Protein AF-A0A656GGW0-F1 (afdb_monomer_lite)

pLDDT: mean 83.66, std 15.67, range [43.44, 96.56]

Sequence (137 aa):
MGLYRYFMCPEGLIRPDEVPERWGLLWVNARGKVTALLGPVALSNNCGTFEAVAAPWQHVRNAERETWLLVRVMARIDNPDKVKSTINSALREQARLVNICNAQADEIRTLKMQRSPIVLSEETPKATPRRVSPASI

Foldseek 3Di:
DQFAAEDEEAPPPDDPVNDDPLHWYWHQYPVRDIDTDDALVNPVVPDDDSCVSHVRSTDDDDPVVVVVVVVVVVVVVPDPVVVVVVVVVVVVVVVVVVVVVVVVVVVVVVVVVVCVVVVPPPPPPDDDDDDDDDDDD

Secondary structure (DSSP, 8-state):
----EEEEEETTSS-GGGSPTTEEEEEE-TT--EEEEESHHHHTTTSS-HHHHHGGGPPP--HHHHHHHHHHHHTT-S-HHHHHHHHHHHHHHHHHHHHHHHHHHHHHHHHHHHHTTSTT-------PPPPPPPPP-

Radius of gyration: 33.6 Å; chains: 1; bounding box: 79×80×80 Å

Structure (mmCIF, N/CA/C/O backbone):
data_AF-A0A656GGW0-F1
#
_entry.id   AF-A0A656GGW0-F1
#
loop_
_atom_site.group_PDB
_atom_site.id
_atom_site.type_symbol
_atom_site.label_atom_id
_atom_site.label_alt_id
_atom_site.label_comp_id
_atom_site.label_asym_id
_atom_site.label_entity_id
_atom_site.label_seq_id
_atom_site.pdbx_PDB_ins_code
_atom_site.Cartn_x
_atom_site.Cartn_y
_atom_site.Cartn_z
_atom_site.occupancy
_atom_site.B_iso_or_equiv
_atom_site.auth_seq_id
_atom_site.auth_comp_id
_atom_site.auth_asym_id
_atom_site.auth_atom_id
_atom_site.pdbx_PDB_model_num
ATOM 1 N N . MET A 1 1 ? 0.202 8.090 -10.251 1.00 75.75 1 MET A N 1
ATOM 2 C CA . MET A 1 1 ? 0.138 7.006 -9.244 1.00 75.75 1 MET A CA 1
ATOM 3 C C . MET A 1 1 ? 0.177 5.668 -9.993 1.00 75.75 1 MET A C 1
ATOM 5 O O . MET A 1 1 ? 0.746 5.664 -11.079 1.00 75.75 1 MET A O 1
ATOM 9 N N . GLY A 1 2 ? -0.262 4.539 -9.424 1.00 83.75 2 GLY A N 1
ATOM 10 C CA . GLY A 1 2 ? -0.635 3.341 -10.205 1.00 83.75 2 GLY A CA 1
ATOM 11 C C . GLY A 1 2 ? 0.440 2.593 -11.017 1.00 83.75 2 GLY A C 1
ATOM 12 O O . GLY A 1 2 ? 0.074 1.793 -11.871 1.00 83.75 2 GLY A O 1
ATOM 13 N N . LEU A 1 3 ? 1.739 2.826 -10.790 1.00 89.69 3 LEU A N 1
ATOM 14 C CA . LEU A 1 3 ? 2.812 2.220 -11.604 1.00 89.69 3 LEU A CA 1
ATOM 15 C C . LEU A 1 3 ? 2.965 0.711 -11.405 1.00 89.69 3 LEU A C 1
ATOM 17 O O . LEU A 1 3 ? 3.312 0.006 -12.346 1.00 89.69 3 LEU A O 1
ATOM 21 N N . TYR A 1 4 ? 2.710 0.229 -10.193 1.00 92.25 4 TYR A N 1
ATOM 22 C CA . TYR A 1 4 ? 2.887 -1.167 -9.816 1.00 92.25 4 TYR A CA 1
ATOM 23 C C . TYR A 1 4 ? 1.555 -1.743 -9.363 1.00 92.25 4 TYR A C 1
ATOM 25 O O . TYR A 1 4 ? 0.748 -1.047 -8.742 1.00 92.25 4 TYR A O 1
ATOM 33 N N . ARG A 1 5 ? 1.335 -3.020 -9.663 1.00 92.62 5 ARG A N 1
ATOM 34 C CA . ARG A 1 5 ? 0.116 -3.745 -9.312 1.00 92.62 5 ARG A CA 1
ATOM 35 C C . ARG A 1 5 ? 0.492 -4.953 -8.475 1.00 92.62 5 ARG A C 1
ATOM 37 O O . ARG A 1 5 ? 1.456 -5.638 -8.805 1.00 92.62 5 ARG A O 1
ATOM 44 N N . TYR A 1 6 ? -0.247 -5.181 -7.398 1.00 95.00 6 TYR A N 1
ATOM 45 C CA . TYR A 1 6 ? 0.014 -6.269 -6.466 1.00 95.00 6 TYR A CA 1
ATOM 46 C C . TYR A 1 6 ? -1.274 -7.015 -6.152 1.00 95.00 6 TYR A C 1
ATOM 48 O O . TYR A 1 6 ? -2.316 -6.394 -5.938 1.00 95.00 6 TYR A O 1
ATOM 56 N N . PHE A 1 7 ? -1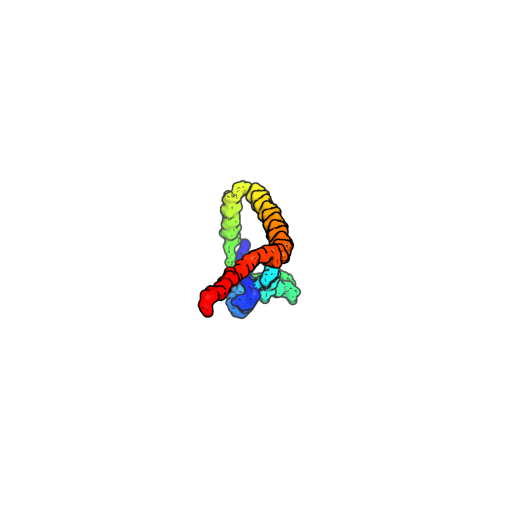.171 -8.336 -6.063 1.00 96.12 7 PHE A N 1
ATOM 57 C CA . PHE A 1 7 ? -2.134 -9.146 -5.333 1.00 96.12 7 PHE A CA 1
ATOM 58 C C . PHE A 1 7 ? -1.744 -9.179 -3.859 1.00 96.12 7 PHE A C 1
ATOM 60 O O . PHE A 1 7 ? -0.569 -9.330 -3.523 1.00 96.12 7 PHE A O 1
ATOM 67 N N . MET A 1 8 ? -2.735 -9.037 -2.983 1.00 95.56 8 MET A N 1
ATOM 68 C CA . MET A 1 8 ? -2.574 -9.186 -1.541 1.00 95.56 8 MET A CA 1
ATOM 69 C C . MET A 1 8 ? -3.547 -10.259 -1.070 1.00 95.56 8 MET A C 1
ATOM 71 O O . MET A 1 8 ? -4.759 -10.090 -1.197 1.00 95.56 8 MET A O 1
ATOM 75 N N . CYS A 1 9 ? -3.022 -11.373 -0.572 1.00 95.56 9 CYS A N 1
ATOM 76 C CA . CYS A 1 9 ? -3.828 -12.527 -0.186 1.00 95.56 9 CYS A CA 1
ATOM 77 C C . CYS A 1 9 ? -3.262 -13.234 1.055 1.00 95.56 9 CYS A C 1
ATOM 79 O O . CYS A 1 9 ? -2.113 -12.990 1.430 1.00 95.56 9 CYS A O 1
ATOM 81 N N . PRO A 1 10 ? -4.038 -14.119 1.705 1.00 95.81 10 PRO A N 1
ATOM 82 C CA . PRO A 1 10 ? -3.501 -15.028 2.709 1.00 95.81 10 PRO A CA 1
ATOM 83 C C . PRO A 1 10 ? -2.375 -15.905 2.150 1.00 95.81 10 PRO A C 1
ATOM 85 O O . PRO A 1 10 ? -2.303 -16.157 0.942 1.00 95.81 10 PRO A O 1
ATOM 88 N N . GLU A 1 11 ? -1.514 -16.387 3.044 1.00 94.94 11 GLU A N 1
ATOM 89 C CA . GLU A 1 11 ? -0.454 -17.338 2.700 1.00 94.94 11 GLU A CA 1
ATOM 90 C C . GLU A 1 11 ? -1.028 -18.589 2.016 1.00 94.94 11 GLU A C 1
ATOM 92 O O . GLU A 1 11 ? -2.023 -19.159 2.462 1.00 94.94 11 GLU A O 1
ATOM 97 N N . GLY A 1 12 ? -0.400 -19.007 0.915 1.00 92.06 12 GLY A N 1
ATOM 98 C CA . GLY A 1 12 ? -0.774 -20.218 0.182 1.00 92.06 12 GLY A CA 1
ATOM 99 C C . GLY A 1 12 ? -1.996 -20.109 -0.737 1.00 92.06 12 GLY A C 1
ATOM 100 O O . GLY A 1 12 ? -2.275 -21.084 -1.426 1.00 92.06 12 GLY A O 1
ATOM 101 N N . LEU A 1 13 ? -2.702 -18.967 -0.798 1.00 94.94 13 LEU A N 1
ATOM 102 C CA . LEU A 1 13 ? -3.873 -18.823 -1.683 1.00 94.94 13 LEU A CA 1
ATOM 103 C C . LEU A 1 13 ? -3.496 -18.674 -3.165 1.00 94.94 13 LEU A C 1
ATOM 105 O O . LEU A 1 13 ? -4.166 -19.236 -4.021 1.00 94.94 13 LEU A O 1
ATOM 109 N N . ILE A 1 14 ? -2.456 -17.888 -3.453 1.00 95.81 14 ILE A N 1
ATOM 110 C CA . ILE A 1 14 ? -1.931 -17.657 -4.805 1.00 95.81 14 ILE A CA 1
ATOM 111 C C . ILE A 1 14 ? -0.451 -18.006 -4.782 1.00 95.81 14 ILE A C 1
ATOM 113 O O . ILE A 1 14 ? 0.285 -17.512 -3.915 1.00 95.81 14 ILE A O 1
ATOM 117 N N . ARG A 1 15 ? -0.011 -18.842 -5.720 1.00 94.00 15 ARG A N 1
ATOM 118 C CA . ARG A 1 15 ? 1.397 -19.198 -5.899 1.00 94.00 15 ARG A CA 1
ATOM 119 C C . ARG A 1 15 ? 2.090 -18.174 -6.810 1.00 94.00 15 ARG A C 1
ATOM 121 O O . ARG A 1 15 ? 1.438 -17.593 -7.676 1.00 94.00 15 ARG A O 1
ATOM 128 N N . PRO A 1 16 ? 3.403 -17.920 -6.647 1.00 91.75 16 PRO A N 1
ATOM 129 C CA . PRO A 1 16 ? 4.112 -16.927 -7.460 1.00 91.75 16 PRO A CA 1
ATOM 130 C C . PRO A 1 16 ? 4.036 -17.166 -8.977 1.00 91.75 16 PRO A C 1
ATOM 132 O O . PRO A 1 16 ? 4.078 -16.206 -9.737 1.00 91.75 16 PRO A O 1
ATOM 135 N N . ASP A 1 17 ? 3.909 -18.422 -9.409 1.00 93.62 17 ASP A N 1
ATOM 136 C CA . ASP A 1 17 ? 3.780 -18.848 -10.808 1.00 93.62 17 ASP A CA 1
ATOM 137 C C . ASP A 1 17 ? 2.404 -18.561 -11.430 1.00 93.62 17 ASP A C 1
ATOM 139 O O . ASP A 1 17 ? 2.281 -18.500 -12.649 1.00 93.62 17 ASP A O 1
ATOM 143 N N . GLU A 1 18 ? 1.377 -18.337 -10.610 1.00 94.88 18 GLU A N 1
ATOM 144 C CA . GLU A 1 18 ? 0.018 -18.012 -11.065 1.00 94.88 18 GLU A CA 1
ATOM 145 C C . GLU A 1 18 ? -0.178 -16.505 -11.290 1.00 94.88 18 GLU A C 1
ATOM 147 O O . GLU A 1 18 ? -1.211 -16.058 -11.795 1.00 94.88 18 GLU A O 1
ATOM 152 N N . VAL A 1 19 ? 0.803 -15.697 -10.887 1.00 94.56 19 VAL A N 1
ATOM 153 C CA . VAL A 1 19 ? 0.724 -14.241 -10.942 1.00 94.56 19 VAL A CA 1
ATOM 154 C C . VAL A 1 19 ? 1.055 -13.765 -12.362 1.00 94.56 19 VAL A C 1
ATOM 156 O O . VAL A 1 19 ? 2.098 -14.134 -12.902 1.00 94.56 19 VAL A O 1
ATOM 159 N N . PRO A 1 20 ? 0.216 -12.909 -12.980 1.00 94.75 20 PRO A N 1
ATOM 160 C CA . PRO A 1 20 ? 0.497 -12.367 -14.303 1.00 94.75 20 PRO A CA 1
ATOM 161 C C . PRO A 1 20 ? 1.814 -11.587 -14.353 1.00 94.75 20 PRO A C 1
ATOM 163 O O . PRO A 1 20 ? 2.259 -10.997 -13.367 1.00 94.75 20 PRO A O 1
ATOM 166 N N . GLU A 1 21 ? 2.405 -11.495 -15.542 1.00 92.56 21 GLU A N 1
ATOM 167 C CA . GLU A 1 21 ? 3.651 -10.754 -15.733 1.00 92.56 21 GLU A CA 1
ATOM 168 C C . GLU A 1 21 ? 3.558 -9.305 -15.232 1.00 92.56 21 GLU A C 1
ATOM 170 O O . GLU A 1 21 ? 2.570 -8.600 -15.466 1.00 92.56 21 GLU A O 1
ATOM 175 N N . ARG A 1 22 ? 4.632 -8.837 -14.582 1.00 93.06 22 ARG A N 1
ATOM 176 C CA . ARG A 1 22 ? 4.751 -7.489 -13.994 1.00 93.06 22 ARG A CA 1
ATOM 177 C C . ARG A 1 22 ? 3.768 -7.206 -12.849 1.00 93.06 22 ARG A C 1
ATOM 179 O O . ARG A 1 22 ? 3.628 -6.049 -12.448 1.00 93.06 22 ARG A O 1
ATOM 186 N N . TRP A 1 23 ? 3.101 -8.219 -12.297 1.00 95.00 23 TRP A N 1
ATOM 187 C CA . TRP A 1 23 ? 2.348 -8.106 -11.046 1.00 95.00 23 TRP A CA 1
ATOM 188 C C . TRP A 1 23 ? 3.154 -8.646 -9.871 1.00 95.00 23 TRP A C 1
ATOM 190 O O . TRP A 1 23 ? 3.805 -9.679 -9.971 1.00 95.00 23 TRP A O 1
ATOM 200 N N . GLY A 1 24 ? 3.103 -7.953 -8.739 1.00 94.38 24 GLY A N 1
ATOM 201 C CA . GLY A 1 24 ? 3.692 -8.434 -7.498 1.00 94.38 24 GLY A CA 1
ATOM 202 C C . GLY A 1 24 ? 2.715 -9.256 -6.656 1.00 94.38 24 GLY A C 1
ATOM 203 O O . GLY A 1 24 ? 1.498 -9.209 -6.847 1.00 94.38 24 GLY A O 1
ATOM 204 N N . LEU A 1 25 ? 3.259 -9.975 -5.677 1.00 95.81 25 LEU A N 1
ATOM 205 C CA . LEU A 1 25 ? 2.505 -10.817 -4.750 1.00 95.81 25 LEU A CA 1
ATOM 206 C C . LEU A 1 25 ? 2.921 -10.525 -3.314 1.00 95.81 25 LEU A C 1
ATOM 208 O O . LEU A 1 25 ? 4.097 -10.644 -2.956 1.00 95.81 25 LEU A O 1
ATOM 212 N N . LEU A 1 26 ? 1.931 -10.170 -2.502 1.00 95.94 26 LEU A N 1
ATOM 213 C CA . LEU A 1 26 ? 2.053 -9.952 -1.071 1.00 95.94 26 LEU A CA 1
ATOM 214 C C . LEU A 1 26 ? 1.218 -10.998 -0.338 1.00 95.94 26 LEU A C 1
ATOM 216 O O . LEU A 1 26 ? 0.002 -11.080 -0.519 1.00 95.94 26 LEU A O 1
ATOM 220 N N . TRP A 1 27 ? 1.866 -11.764 0.527 1.00 96.50 27 TRP A N 1
ATOM 221 C CA . TRP A 1 27 ? 1.176 -12.635 1.463 1.00 96.50 27 TRP A CA 1
ATOM 222 C C . TRP A 1 27 ? 0.963 -11.946 2.798 1.00 96.50 27 TRP A C 1
ATOM 224 O O . TRP A 1 27 ? 1.835 -11.228 3.288 1.00 96.50 27 TRP A O 1
ATOM 234 N N . VAL A 1 28 ? -0.197 -12.189 3.392 1.00 96.50 28 VAL A N 1
ATOM 235 C CA . VAL A 1 28 ? -0.567 -11.694 4.714 1.00 96.50 28 VAL A CA 1
ATOM 236 C C . VAL A 1 28 ? -0.771 -12.885 5.628 1.00 96.50 28 VAL A C 1
ATOM 238 O O . VAL A 1 28 ? -1.607 -13.750 5.361 1.00 96.50 28 VAL A O 1
ATOM 241 N N . ASN A 1 29 ? -0.010 -12.932 6.715 1.00 95.50 29 ASN A N 1
ATOM 242 C CA . ASN A 1 29 ? -0.170 -13.990 7.698 1.00 95.50 29 ASN A CA 1
ATOM 243 C C . ASN A 1 29 ? -1.382 -13.730 8.610 1.00 95.50 29 ASN A C 1
ATOM 245 O O . ASN A 1 29 ? -1.915 -12.621 8.672 1.00 95.50 29 ASN A O 1
ATOM 249 N N . ALA A 1 30 ? -1.779 -14.731 9.397 1.00 92.81 30 ALA A N 1
ATOM 250 C CA . ALA A 1 30 ? -2.902 -14.608 10.335 1.00 92.81 30 ALA A CA 1
ATOM 251 C C . ALA A 1 30 ? -2.714 -13.515 11.414 1.00 92.81 30 ALA A C 1
ATOM 253 O O . ALA A 1 30 ? -3.678 -13.086 12.039 1.00 92.81 30 ALA A O 1
ATOM 254 N N . ARG A 1 31 ? -1.476 -13.052 11.638 1.00 93.00 31 ARG A N 1
ATOM 255 C CA . ARG A 1 31 ? -1.125 -11.962 12.566 1.00 93.00 31 ARG A CA 1
ATOM 256 C C . ARG A 1 31 ? -1.040 -10.591 11.874 1.00 93.00 31 ARG A C 1
ATOM 258 O O . ARG A 1 31 ? -0.642 -9.624 12.515 1.00 93.00 31 ARG A O 1
ATOM 265 N N . GLY A 1 32 ? -1.357 -10.503 10.581 1.00 91.38 32 GLY A N 1
ATOM 266 C CA . GLY A 1 32 ? -1.302 -9.272 9.788 1.00 91.38 32 GLY A CA 1
ATOM 267 C C . GLY A 1 32 ? 0.088 -8.874 9.273 1.00 91.38 32 GLY A C 1
ATOM 268 O O . GLY A 1 32 ? 0.231 -7.800 8.693 1.00 91.38 32 GLY A O 1
ATOM 269 N N . LYS A 1 33 ? 1.125 -9.703 9.450 1.00 94.31 33 LYS A N 1
ATOM 270 C CA . LYS A 1 33 ? 2.450 -9.462 8.856 1.00 94.31 33 LYS A CA 1
ATOM 271 C C . LYS A 1 33 ? 2.373 -9.668 7.346 1.00 94.31 33 LYS A C 1
ATOM 273 O O . LYS A 1 33 ? 1.957 -10.731 6.888 1.00 94.31 33 LYS A O 1
ATOM 278 N N . VAL A 1 34 ? 2.844 -8.671 6.603 1.00 95.06 34 VAL A N 1
ATOM 279 C CA . VAL A 1 34 ? 2.943 -8.709 5.142 1.00 95.06 34 VAL A CA 1
ATOM 280 C C . VAL A 1 34 ? 4.328 -9.202 4.726 1.00 95.06 34 VAL A C 1
ATOM 282 O O . VAL A 1 34 ? 5.340 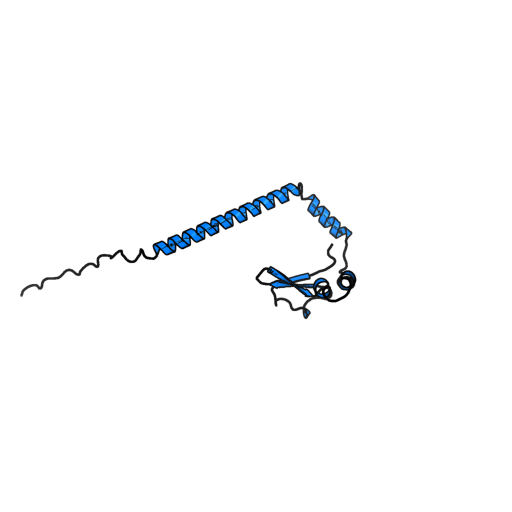-8.696 5.210 1.00 95.06 34 VAL A O 1
ATOM 285 N N . THR A 1 35 ? 4.371 -10.173 3.820 1.00 93.38 35 THR A N 1
ATOM 286 C CA . THR A 1 35 ? 5.596 -10.720 3.228 1.00 93.38 35 THR A CA 1
ATOM 287 C C . THR A 1 35 ? 5.516 -10.585 1.712 1.00 93.38 35 THR A C 1
ATOM 289 O O . THR A 1 35 ? 4.580 -11.086 1.093 1.00 93.38 35 THR A O 1
ATOM 292 N N . ALA A 1 36 ? 6.481 -9.892 1.107 1.00 92.56 36 ALA A N 1
ATOM 293 C CA . ALA A 1 36 ? 6.564 -9.763 -0.345 1.00 92.56 36 ALA A CA 1
ATOM 294 C C . ALA A 1 36 ? 7.258 -10.996 -0.935 1.00 92.56 36 ALA A C 1
ATOM 296 O O . ALA A 1 36 ? 8.399 -11.280 -0.577 1.00 92.56 36 ALA A O 1
ATOM 297 N N . LEU A 1 37 ? 6.577 -11.711 -1.832 1.00 91.88 37 LEU A N 1
ATOM 298 C CA . LEU A 1 37 ? 7.146 -12.870 -2.529 1.00 91.88 37 LEU A CA 1
ATOM 299 C C . LEU A 1 37 ? 7.575 -12.557 -3.957 1.00 91.88 37 LEU A C 1
ATOM 301 O O . LEU A 1 37 ? 8.558 -13.112 -4.435 1.00 91.88 37 LEU A O 1
ATOM 305 N N . LEU A 1 38 ? 6.840 -11.677 -4.637 1.00 92.12 38 LEU A N 1
ATOM 306 C CA . LEU A 1 38 ? 7.100 -11.318 -6.026 1.00 92.12 38 LEU A CA 1
ATOM 307 C C . LEU A 1 38 ? 6.962 -9.809 -6.212 1.00 92.12 38 LEU A C 1
ATOM 309 O O . LEU A 1 38 ? 6.102 -9.172 -5.597 1.00 92.12 38 LEU A O 1
ATOM 313 N N . GLY A 1 39 ? 7.789 -9.249 -7.088 1.00 90.88 39 GLY A N 1
ATOM 314 C CA . GLY A 1 39 ? 7.765 -7.838 -7.452 1.00 90.88 39 GLY A CA 1
ATOM 315 C C . GLY A 1 39 ? 9.026 -7.077 -7.049 1.00 90.88 39 GLY A C 1
ATOM 316 O O . GLY A 1 39 ? 9.920 -7.632 -6.405 1.00 90.88 39 GLY A O 1
ATOM 317 N N . PRO A 1 40 ? 9.089 -5.778 -7.392 1.00 88.19 40 PRO A N 1
ATOM 318 C CA . PRO A 1 40 ? 10.249 -4.933 -7.124 1.00 88.19 40 PRO A CA 1
ATOM 319 C C . PRO A 1 40 ? 10.692 -4.943 -5.663 1.00 88.19 40 PRO A C 1
ATOM 321 O O . PRO A 1 40 ? 11.880 -4.996 -5.384 1.00 88.19 40 PRO A O 1
ATOM 324 N N . VAL A 1 41 ? 9.732 -4.937 -4.734 1.00 86.81 41 VAL A N 1
ATOM 325 C CA . VAL A 1 41 ? 9.995 -4.896 -3.287 1.00 86.81 41 VAL A CA 1
ATOM 326 C C . VAL A 1 41 ? 10.584 -6.212 -2.770 1.00 86.81 41 VAL A C 1
ATOM 328 O O . VAL A 1 41 ? 11.398 -6.199 -1.853 1.00 86.81 41 VAL A O 1
ATOM 331 N N . ALA A 1 42 ? 10.200 -7.349 -3.356 1.00 86.75 42 ALA A N 1
ATOM 332 C CA . ALA A 1 42 ? 10.786 -8.641 -3.000 1.00 86.75 42 ALA A CA 1
ATOM 333 C C . ALA A 1 42 ? 12.229 -8.763 -3.524 1.00 86.75 42 ALA A C 1
ATOM 335 O O . ALA A 1 42 ? 13.091 -9.329 -2.858 1.00 86.75 42 ALA A O 1
ATOM 336 N N . LEU A 1 43 ? 12.496 -8.198 -4.707 1.00 82.31 43 LEU A N 1
ATOM 337 C CA . LEU A 1 43 ? 13.784 -8.29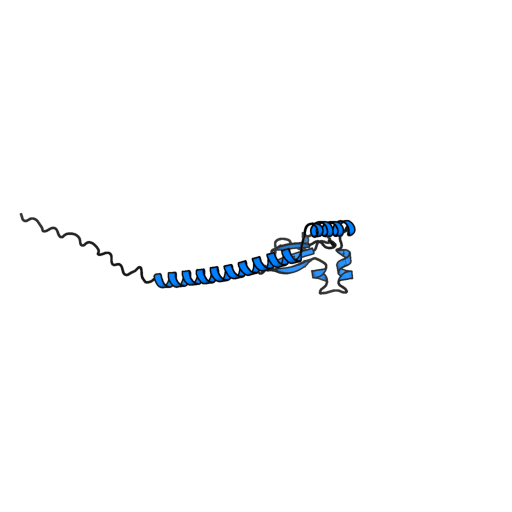3 -5.397 1.00 82.31 43 LEU A CA 1
ATOM 338 C C . LEU A 1 43 ? 14.806 -7.240 -4.942 1.00 82.31 43 LEU A C 1
ATOM 340 O O . LEU A 1 43 ? 16.010 -7.476 -5.019 1.00 82.31 43 LEU A O 1
ATOM 344 N N . SER A 1 44 ? 14.352 -6.096 -4.429 1.00 74.31 44 SER A N 1
ATOM 345 C CA . SER A 1 44 ? 15.226 -4.973 -4.075 1.00 74.31 44 SER A CA 1
ATOM 346 C C . SER A 1 44 ? 16.178 -5.238 -2.916 1.00 74.31 44 SER A C 1
ATOM 348 O O . SER A 1 44 ? 17.162 -4.522 -2.774 1.00 74.31 44 SER A O 1
ATOM 350 N N . ASN A 1 45 ? 15.909 -6.247 -2.086 1.00 65.44 45 ASN A N 1
ATOM 351 C CA . ASN A 1 45 ? 16.779 -6.569 -0.955 1.00 65.44 45 ASN A CA 1
ATOM 352 C C . ASN A 1 45 ? 18.124 -7.181 -1.389 1.00 65.44 45 ASN A C 1
ATOM 354 O O . ASN A 1 45 ? 19.058 -7.185 -0.591 1.00 65.44 45 ASN A O 1
ATOM 358 N N . ASN A 1 46 ? 18.243 -7.664 -2.637 1.00 59.12 46 ASN A N 1
ATOM 359 C CA . ASN A 1 46 ? 19.377 -8.488 -3.065 1.00 59.12 46 ASN A CA 1
ATOM 360 C C . ASN A 1 46 ? 20.075 -8.025 -4.363 1.00 59.12 46 ASN A C 1
ATOM 362 O O . ASN A 1 46 ? 21.056 -8.657 -4.757 1.00 59.12 46 ASN A O 1
ATOM 366 N N . CYS A 1 47 ? 19.635 -6.954 -5.042 1.00 52.31 47 CYS A N 1
ATOM 367 C CA . CYS A 1 47 ? 20.325 -6.463 -6.243 1.00 52.31 47 CYS A CA 1
ATOM 368 C C . CYS A 1 47 ? 20.136 -4.955 -6.525 1.00 52.31 47 CYS A C 1
ATOM 370 O O . CYS A 1 47 ? 19.027 -4.478 -6.736 1.00 52.31 47 CYS A O 1
ATOM 372 N N . GLY A 1 48 ? 21.250 -4.216 -6.612 1.00 67.06 48 GLY A N 1
ATOM 373 C CA . GLY A 1 48 ? 21.325 -2.875 -7.216 1.00 67.06 48 GLY A CA 1
ATOM 374 C C . GLY A 1 48 ? 20.422 -1.780 -6.623 1.00 67.06 48 GLY A C 1
ATOM 375 O O . GLY A 1 48 ? 19.924 -1.868 -5.504 1.00 67.06 48 GLY A O 1
ATOM 376 N N . THR A 1 49 ?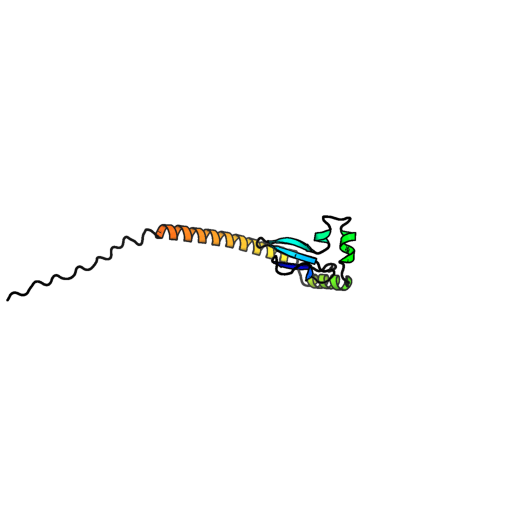 20.241 -0.701 -7.391 1.00 75.75 49 THR A N 1
ATOM 377 C CA . THR A 1 49 ? 19.325 0.398 -7.052 1.00 75.75 49 THR A CA 1
ATOM 378 C C . THR A 1 49 ? 17.880 -0.042 -7.294 1.00 75.75 49 THR A C 1
ATOM 380 O O . THR A 1 49 ? 17.562 -0.513 -8.388 1.00 75.75 49 THR A O 1
ATOM 383 N N . PHE A 1 50 ? 16.988 0.176 -6.317 1.00 79.88 50 PHE A N 1
ATOM 384 C CA . PHE A 1 50 ? 15.556 -0.175 -6.389 1.00 79.88 50 PHE A CA 1
ATOM 385 C C . PHE A 1 50 ? 14.902 0.224 -7.719 1.00 79.88 50 PHE A C 1
ATOM 387 O O . PHE A 1 50 ? 14.122 -0.533 -8.285 1.00 79.88 50 PHE A O 1
ATOM 394 N N . GLU A 1 51 ? 15.242 1.400 -8.243 1.00 81.12 51 GLU A N 1
ATOM 395 C CA . GLU A 1 51 ? 14.669 1.937 -9.476 1.00 81.12 51 GLU A CA 1
ATOM 396 C C . GLU A 1 51 ? 14.967 1.078 -10.713 1.00 81.12 51 GLU A C 1
ATOM 398 O O . GLU A 1 51 ? 14.068 0.840 -11.519 1.00 81.12 51 GLU A O 1
ATOM 403 N N . ALA A 1 52 ? 16.181 0.532 -10.826 1.00 84.62 52 ALA A N 1
ATOM 404 C CA . ALA A 1 52 ? 16.557 -0.349 -11.931 1.00 84.62 52 ALA A CA 1
ATOM 405 C C . ALA A 1 52 ? 15.804 -1.686 -11.868 1.00 84.62 52 ALA A C 1
ATOM 407 O O . ALA A 1 52 ? 15.345 -2.195 -12.888 1.00 84.62 52 ALA A O 1
ATOM 408 N N . VAL A 1 53 ? 15.624 -2.223 -10.657 1.00 86.38 53 VAL A N 1
ATOM 409 C CA . VAL A 1 53 ? 14.840 -3.443 -10.417 1.00 86.38 53 VAL A CA 1
ATOM 410 C C . VAL A 1 53 ? 13.354 -3.200 -10.661 1.00 86.38 53 VAL A C 1
ATOM 412 O O . VAL A 1 53 ? 12.651 -4.096 -11.117 1.00 86.38 53 VAL A O 1
ATOM 415 N N . ALA A 1 54 ? 12.865 -1.995 -10.369 1.00 88.56 54 ALA A N 1
ATOM 416 C CA . ALA A 1 54 ? 11.455 -1.657 -10.454 1.00 88.56 54 ALA A CA 1
ATOM 417 C C . ALA A 1 54 ? 11.004 -1.261 -11.867 1.00 88.56 54 ALA A C 1
ATOM 419 O O . ALA A 1 54 ? 9.861 -1.536 -12.222 1.00 88.56 54 ALA A O 1
ATOM 420 N N . ALA A 1 55 ? 11.871 -0.668 -12.693 1.00 89.62 55 ALA A N 1
ATOM 421 C CA . ALA A 1 55 ? 11.519 -0.198 -14.037 1.00 89.62 55 ALA A CA 1
ATOM 422 C C . ALA A 1 55 ? 10.801 -1.251 -14.919 1.00 89.62 55 ALA A C 1
ATOM 424 O O . ALA A 1 55 ? 9.768 -0.911 -15.500 1.00 89.62 55 ALA A O 1
ATOM 425 N N . PRO A 1 56 ? 11.223 -2.534 -14.966 1.00 91.25 56 PRO A N 1
ATOM 426 C CA . PRO A 1 56 ? 10.541 -3.564 -15.760 1.00 91.25 56 PRO A CA 1
ATOM 427 C C . PRO A 1 56 ? 9.115 -3.892 -15.293 1.00 91.25 56 PRO A C 1
ATOM 429 O O . PRO A 1 56 ? 8.309 -4.410 -16.063 1.00 91.25 56 PRO A O 1
ATOM 432 N N . TRP A 1 57 ? 8.785 -3.596 -14.036 1.00 92.44 57 TRP A N 1
ATOM 433 C CA . TRP A 1 57 ? 7.495 -3.917 -13.419 1.00 92.44 57 TRP A CA 1
ATOM 434 C C . TRP A 1 57 ? 6.454 -2.812 -13.599 1.00 92.44 57 TRP A C 1
ATOM 436 O O . TRP A 1 57 ? 5.332 -2.929 -13.104 1.00 92.44 57 TRP A O 1
ATOM 446 N N . GLN A 1 58 ? 6.822 -1.721 -14.272 1.00 92.38 58 GLN A N 1
ATOM 447 C CA . GLN A 1 58 ? 5.932 -0.591 -14.476 1.00 92.38 58 GLN A CA 1
ATOM 448 C C . GLN A 1 58 ? 4.849 -0.914 -15.507 1.00 92.38 58 GLN A C 1
ATOM 450 O O . GLN A 1 58 ? 5.094 -1.476 -16.578 1.00 92.38 58 GLN A O 1
ATOM 455 N N . HIS A 1 59 ? 3.627 -0.506 -15.181 1.00 92.75 59 HIS A N 1
ATOM 456 C CA . HIS A 1 59 ? 2.485 -0.548 -16.085 1.00 92.75 59 HIS A CA 1
ATOM 457 C C . HIS A 1 59 ? 2.299 0.802 -16.775 1.00 92.75 59 HIS A C 1
ATOM 459 O O . HIS A 1 59 ? 2.602 1.858 -16.212 1.00 92.75 59 HIS A O 1
ATOM 465 N N . VAL A 1 60 ? 1.739 0.770 -17.987 1.00 91.62 60 VAL A N 1
ATOM 466 C CA . VAL A 1 60 ? 1.301 1.987 -18.680 1.00 91.62 60 VAL A CA 1
ATOM 467 C C . VAL A 1 60 ? 0.265 2.693 -17.810 1.00 91.62 60 VAL A C 1
ATOM 469 O O . VAL A 1 60 ? -0.701 2.077 -17.353 1.00 91.62 60 VAL A O 1
ATOM 472 N N . ARG A 1 61 ? 0.466 3.994 -17.595 1.00 88.31 61 ARG A N 1
ATOM 473 C CA . ARG A 1 61 ? -0.414 4.826 -16.774 1.00 88.31 61 ARG A CA 1
ATOM 474 C C . ARG A 1 61 ? -0.751 6.139 -17.457 1.00 88.31 61 ARG A C 1
ATOM 476 O O . ARG A 1 61 ? 0.050 6.674 -18.219 1.00 88.31 61 ARG A O 1
ATOM 483 N N . ASN A 1 62 ? -1.903 6.701 -17.104 1.00 92.00 62 ASN A N 1
ATOM 484 C CA . ASN A 1 62 ? -2.256 8.073 -17.449 1.00 92.00 62 ASN A CA 1
ATOM 485 C C . ASN A 1 62 ? -2.162 8.931 -16.183 1.00 92.00 62 ASN A C 1
ATOM 487 O O . ASN A 1 62 ? -3.113 9.033 -15.407 1.00 92.00 62 ASN A O 1
ATOM 491 N N . ALA A 1 63 ? -0.983 9.513 -15.961 1.00 89.38 63 ALA A N 1
ATOM 492 C CA . ALA A 1 63 ? -0.692 10.259 -14.741 1.00 89.38 63 ALA A CA 1
ATOM 493 C C . ALA A 1 63 ? -1.616 11.472 -14.556 1.00 89.38 63 ALA A C 1
ATOM 495 O O . ALA A 1 63 ? -2.008 11.768 -13.428 1.00 89.38 63 ALA A O 1
ATOM 496 N N . GLU A 1 64 ? -1.990 12.140 -15.646 1.00 92.38 64 GLU A N 1
ATOM 497 C CA . GLU A 1 64 ? -2.897 13.285 -15.623 1.00 92.38 64 GLU A CA 1
ATOM 498 C C . GLU A 1 64 ? -4.287 12.877 -15.124 1.00 92.38 64 GLU A C 1
ATOM 500 O O . GLU A 1 64 ? -4.771 13.424 -14.134 1.00 92.38 64 GLU A O 1
ATOM 505 N N . ARG A 1 65 ? -4.898 11.851 -15.731 1.00 91.12 65 ARG A N 1
ATOM 506 C CA . ARG A 1 65 ? -6.222 11.357 -15.318 1.00 91.12 65 ARG A CA 1
ATOM 507 C C . ARG A 1 65 ? -6.226 10.821 -13.893 1.00 91.12 65 ARG A C 1
ATOM 509 O O . ARG A 1 65 ? -7.174 11.070 -13.154 1.00 91.12 65 ARG A O 1
ATOM 516 N N . GLU A 1 66 ? -5.182 10.100 -13.496 1.00 91.44 66 GLU A N 1
ATOM 517 C CA . GLU A 1 66 ? -5.050 9.605 -12.123 1.00 91.44 66 GLU A CA 1
ATOM 518 C C . GLU A 1 66 ? -4.959 10.746 -11.105 1.00 91.44 66 GLU A C 1
ATOM 520 O O . GLU A 1 66 ? -5.592 10.688 -10.051 1.00 91.44 66 GLU A O 1
ATOM 525 N N . THR A 1 67 ? -4.198 11.793 -11.425 1.00 91.88 67 THR A N 1
ATOM 526 C CA . THR A 1 67 ? -4.060 12.976 -10.565 1.00 91.88 67 THR A CA 1
ATOM 527 C C . THR A 1 67 ? -5.374 13.743 -10.502 1.00 91.88 67 THR A C 1
ATOM 529 O O . THR A 1 67 ? -5.818 14.131 -9.424 1.00 91.88 67 THR A O 1
ATOM 532 N N . TRP A 1 68 ? -6.054 13.893 -11.636 1.00 93.62 68 TRP A N 1
ATOM 533 C CA . TRP A 1 68 ? -7.354 14.547 -11.706 1.00 93.62 68 TRP A CA 1
ATOM 534 C C . TRP A 1 68 ? -8.421 13.816 -10.882 1.00 93.62 68 TRP A C 1
ATOM 536 O O . TRP A 1 68 ? -9.221 14.450 -10.196 1.00 93.62 68 TRP A O 1
ATOM 546 N N . LEU A 1 69 ? -8.405 12.480 -10.879 1.00 91.44 69 LEU A N 1
ATOM 547 C CA . LEU A 1 69 ? -9.300 11.681 -10.043 1.00 91.44 69 LEU A CA 1
ATOM 548 C C . LEU A 1 69 ? -9.054 11.940 -8.551 1.00 91.44 69 LEU A C 1
ATOM 550 O O . LEU A 1 69 ? -10.016 12.120 -7.805 1.00 91.44 69 LEU A O 1
ATOM 554 N N . LEU A 1 70 ? -7.790 12.032 -8.125 1.00 89.50 70 LEU A N 1
ATOM 555 C CA . LEU A 1 70 ? -7.439 12.384 -6.747 1.00 89.50 70 LEU A CA 1
ATOM 556 C C . LEU A 1 70 ? -7.936 13.788 -6.379 1.00 89.50 70 LEU A C 1
ATOM 558 O O . LEU A 1 70 ? -8.575 13.953 -5.342 1.00 89.50 70 LEU A O 1
ATOM 562 N N . VAL A 1 71 ? -7.708 14.778 -7.248 1.00 91.81 71 VAL A N 1
ATOM 563 C CA . VAL A 1 71 ? -8.208 16.151 -7.063 1.00 91.81 71 VAL A CA 1
ATOM 564 C C . VAL A 1 71 ? -9.728 16.153 -6.919 1.00 91.81 71 VAL A C 1
ATOM 566 O O . VAL A 1 71 ? -10.259 16.801 -6.023 1.00 91.81 71 VAL A O 1
ATOM 569 N N . ARG A 1 72 ? -10.443 15.374 -7.736 1.00 92.81 72 ARG A N 1
ATOM 570 C CA . ARG A 1 72 ? -11.906 15.271 -7.673 1.00 92.81 72 ARG A CA 1
ATOM 571 C C . ARG A 1 72 ? -12.405 14.636 -6.377 1.00 92.81 72 ARG A C 1
ATOM 573 O O . ARG A 1 72 ? -13.456 15.035 -5.884 1.00 92.81 72 ARG A O 1
ATOM 580 N N . VAL A 1 73 ? -11.689 13.649 -5.839 1.00 89.50 73 VAL A N 1
ATOM 581 C CA . VAL A 1 73 ? -12.000 13.057 -4.528 1.00 89.50 73 VAL A CA 1
ATOM 582 C C . VAL A 1 73 ? -11.762 14.080 -3.422 1.00 89.50 73 VAL A C 1
ATOM 584 O O . VAL A 1 73 ? -12.636 14.268 -2.583 1.00 89.50 73 VAL A O 1
ATOM 587 N N . MET A 1 74 ? -10.633 14.788 -3.458 1.00 86.31 74 MET A N 1
ATOM 588 C CA . MET A 1 74 ? -10.296 15.804 -2.458 1.00 86.31 74 MET A CA 1
ATOM 589 C C . MET A 1 74 ? -11.249 16.997 -2.492 1.00 86.31 74 MET A C 1
ATOM 591 O O . MET A 1 74 ? -11.648 17.472 -1.440 1.00 86.31 74 MET A O 1
ATOM 595 N N . ALA A 1 75 ? -11.705 17.421 -3.671 1.00 89.94 75 ALA A N 1
ATOM 596 C CA . ALA A 1 75 ? -12.683 18.499 -3.815 1.00 89.94 75 ALA A CA 1
ATOM 597 C C . ALA A 1 75 ? -14.053 18.179 -3.186 1.00 89.94 75 ALA A C 1
ATOM 599 O O . ALA A 1 75 ? -14.846 19.085 -2.958 1.00 89.94 75 ALA A O 1
ATOM 600 N N . ARG A 1 76 ? -14.355 16.901 -2.909 1.00 86.44 76 ARG A N 1
ATOM 601 C CA . ARG A 1 76 ? -15.562 16.502 -2.161 1.00 86.44 76 ARG A CA 1
ATOM 602 C C . ARG A 1 76 ? -15.377 16.591 -0.648 1.00 86.44 76 ARG A C 1
ATOM 604 O O . ARG A 1 76 ? -16.360 16.521 0.083 1.00 86.44 76 ARG A O 1
ATOM 611 N N . ILE A 1 77 ? -14.136 16.673 -0.178 1.00 86.50 77 ILE A N 1
ATOM 612 C CA . ILE A 1 77 ? -13.808 16.759 1.240 1.00 86.50 77 ILE A CA 1
ATOM 613 C C . ILE A 1 77 ? -13.744 18.241 1.597 1.00 86.50 77 ILE A C 1
ATOM 615 O O . ILE A 1 77 ? -12.761 18.913 1.311 1.00 86.50 77 ILE A O 1
ATOM 619 N N . ASP A 1 78 ? -14.810 18.736 2.219 1.00 77.81 78 ASP A N 1
ATOM 620 C CA . ASP A 1 78 ? -14.983 20.160 2.525 1.00 77.81 78 ASP A CA 1
ATOM 621 C C . ASP A 1 78 ? -13.922 20.678 3.519 1.00 77.81 78 ASP A C 1
ATOM 623 O O . ASP A 1 78 ? -13.218 21.651 3.263 1.00 77.81 78 ASP A O 1
ATOM 627 N N . ASN A 1 79 ? -13.724 19.964 4.636 1.00 86.25 79 ASN A N 1
ATOM 628 C CA . ASN A 1 79 ? -12.667 20.260 5.605 1.00 86.25 79 ASN A CA 1
ATOM 629 C C . ASN A 1 79 ? -11.938 18.969 6.034 1.00 86.25 79 ASN A C 1
ATOM 631 O O . ASN A 1 79 ? -12.478 18.197 6.840 1.00 86.25 79 ASN A O 1
ATOM 635 N N . PRO A 1 80 ? -10.717 18.715 5.526 1.00 81.88 80 PRO A N 1
ATOM 636 C CA . PRO A 1 80 ? -9.990 17.478 5.802 1.00 81.88 80 PRO A CA 1
ATOM 637 C C . PRO A 1 80 ? -9.611 17.332 7.280 1.00 81.88 80 PRO A C 1
ATOM 639 O O . PRO A 1 80 ? -9.656 16.225 7.821 1.00 81.88 80 PRO A O 1
ATOM 642 N N . ASP A 1 81 ? -9.310 18.435 7.966 1.00 86.75 81 ASP A N 1
ATOM 643 C CA . ASP A 1 81 ? -8.930 18.415 9.380 1.00 86.75 81 ASP A CA 1
ATOM 644 C C . ASP A 1 81 ? -10.109 18.057 10.281 1.00 86.75 81 ASP A C 1
ATOM 646 O O . ASP A 1 81 ? -9.960 17.311 11.255 1.00 86.75 81 ASP A O 1
ATOM 650 N N . LYS A 1 82 ? -11.313 18.519 9.929 1.00 88.25 82 LYS A N 1
ATOM 651 C CA . LYS A 1 82 ? -12.543 18.141 10.630 1.00 88.25 82 LYS A CA 1
ATOM 652 C C . LYS A 1 82 ? -12.858 16.657 10.447 1.00 88.25 82 LYS A C 1
ATOM 654 O O . LYS A 1 82 ? -13.219 15.985 11.411 1.00 88.25 82 LYS A O 1
ATOM 659 N N . VAL A 1 83 ? -12.692 16.119 9.239 1.00 86.44 83 VAL A N 1
ATOM 660 C CA . VAL A 1 83 ? -12.898 14.683 8.984 1.00 86.44 83 VAL A CA 1
ATOM 661 C C . VAL A 1 83 ? -11.888 13.856 9.778 1.00 86.44 83 VAL A C 1
ATOM 663 O O . VAL A 1 83 ? -12.270 12.928 10.490 1.00 86.44 83 VAL A O 1
ATOM 666 N N . LYS A 1 84 ? -10.609 14.243 9.746 1.00 88.56 84 LYS A N 1
ATOM 667 C CA . LYS A 1 84 ? -9.543 13.591 10.512 1.00 88.56 84 LYS A CA 1
ATOM 668 C C . LYS A 1 84 ? -9.817 13.610 12.016 1.00 88.56 84 LYS A C 1
ATOM 670 O O . LYS A 1 84 ? -9.669 12.581 12.675 1.00 88.56 84 LYS A O 1
ATOM 675 N N . SER A 1 85 ? -10.206 14.756 12.575 1.00 91.25 85 SER A N 1
ATOM 676 C CA . SER A 1 85 ? -10.495 14.871 14.009 1.00 91.25 85 SER A CA 1
ATOM 677 C C . SER A 1 85 ? -11.698 14.022 14.422 1.00 91.25 85 SER A C 1
ATOM 679 O O . SER A 1 85 ? -11.617 13.338 15.440 1.00 91.25 85 SER A O 1
ATOM 681 N N . THR A 1 86 ? -12.744 13.980 13.592 1.00 91.50 86 THR A N 1
ATOM 682 C CA . THR A 1 86 ? -13.941 13.148 13.804 1.00 91.50 86 THR A CA 1
ATOM 683 C C . THR A 1 86 ? -13.620 11.652 13.777 1.00 91.50 86 THR A C 1
ATOM 685 O O . THR A 1 86 ? -14.073 10.897 14.632 1.00 91.50 86 THR A O 1
ATOM 688 N N . ILE A 1 87 ? -12.799 11.202 12.824 1.00 92.00 87 ILE A N 1
ATOM 689 C CA . ILE A 1 87 ? -12.364 9.798 12.757 1.00 92.00 87 ILE A CA 1
ATOM 690 C C . ILE A 1 87 ? -11.544 9.441 13.999 1.00 92.00 87 ILE A C 1
ATOM 692 O O . ILE A 1 87 ? -11.776 8.413 14.632 1.00 92.00 87 ILE A O 1
ATOM 696 N N . ASN A 1 88 ? -10.611 10.309 14.389 1.00 93.25 88 ASN A N 1
ATOM 697 C CA . ASN A 1 88 ? -9.767 10.070 15.554 1.00 93.25 88 ASN A CA 1
ATOM 698 C C . ASN A 1 88 ? -10.565 10.033 16.863 1.00 93.25 88 ASN A C 1
ATOM 700 O O . ASN A 1 88 ? -10.252 9.222 17.733 1.00 93.25 88 ASN A O 1
ATOM 704 N N . SER A 1 89 ? -11.577 10.889 17.034 1.00 93.94 89 SER A N 1
ATOM 705 C CA . SER A 1 89 ? -12.441 10.833 18.218 1.00 93.94 89 SER A CA 1
ATOM 706 C C . SER A 1 89 ? -13.267 9.546 18.249 1.00 93.94 89 SER A C 1
ATOM 708 O O . SER A 1 89 ? -13.321 8.905 19.295 1.00 93.94 89 SER A O 1
ATOM 710 N N . ALA A 1 90 ? -13.822 9.118 17.111 1.00 93.88 90 ALA A N 1
ATOM 711 C CA . ALA A 1 90 ? -14.559 7.860 17.005 1.00 93.88 90 ALA A CA 1
ATOM 712 C C . ALA A 1 90 ? -13.685 6.641 17.351 1.00 93.88 90 ALA A C 1
ATOM 714 O O . ALA A 1 90 ? -14.101 5.789 18.133 1.00 93.88 90 ALA A O 1
ATOM 715 N N . LEU A 1 91 ? -12.448 6.585 16.843 1.00 95.19 91 LEU A N 1
ATOM 716 C CA . LEU A 1 91 ? -11.498 5.508 17.154 1.00 95.19 91 LEU A CA 1
ATOM 717 C C . LEU A 1 91 ? -11.122 5.467 18.642 1.00 95.19 91 LEU A C 1
ATOM 719 O O . LEU A 1 91 ? -11.008 4.387 19.221 1.00 95.19 91 LEU A O 1
ATOM 723 N N . ARG A 1 92 ? -10.949 6.631 19.282 1.00 95.44 92 ARG A N 1
ATOM 724 C CA . ARG A 1 92 ? -10.684 6.704 20.729 1.00 95.44 92 ARG A CA 1
ATOM 725 C C . ARG A 1 92 ? -11.862 6.190 21.543 1.00 95.44 92 ARG A C 1
ATOM 727 O O . ARG A 1 92 ? -11.648 5.444 22.495 1.00 95.44 92 ARG A O 1
ATOM 734 N N . GLU A 1 93 ? -13.081 6.567 21.169 1.00 95.06 93 GLU A N 1
ATOM 735 C CA . GLU A 1 93 ? -14.277 6.102 21.868 1.00 95.06 93 GLU A CA 1
ATOM 736 C C . GLU A 1 93 ? -14.474 4.597 21.679 1.00 95.06 93 GLU A C 1
ATOM 738 O O . GLU A 1 93 ? -14.729 3.888 22.645 1.00 95.06 93 GLU A O 1
ATOM 743 N N . GLN A 1 94 ? -14.234 4.071 20.476 1.00 95.94 94 GLN A N 1
ATOM 744 C CA . GLN A 1 94 ? -14.229 2.629 20.240 1.00 95.94 94 GLN A CA 1
ATOM 745 C C . GLN A 1 94 ? -13.222 1.911 21.150 1.00 95.94 94 GLN A C 1
ATOM 747 O O . GLN A 1 94 ? -13.578 0.929 21.794 1.00 95.94 94 GLN A O 1
ATOM 752 N N . ALA A 1 95 ? -11.983 2.403 21.243 1.00 95.19 95 ALA A N 1
ATOM 753 C CA . ALA A 1 95 ? -10.968 1.816 22.118 1.00 95.19 95 ALA A CA 1
ATOM 754 C C . ALA A 1 95 ? -11.381 1.872 23.599 1.00 95.19 95 ALA A C 1
ATOM 756 O O . ALA A 1 95 ? -11.209 0.897 24.332 1.00 95.19 95 ALA A O 1
ATOM 757 N N . ARG A 1 96 ? -11.981 2.988 24.033 1.00 96.19 96 ARG A N 1
ATOM 758 C CA . ARG A 1 96 ? -12.541 3.133 25.381 1.00 96.19 96 ARG A CA 1
ATOM 759 C C . ARG A 1 96 ? -13.634 2.098 25.645 1.00 96.19 96 ARG A C 1
ATOM 761 O O . ARG A 1 96 ? -13.579 1.420 26.668 1.00 96.19 96 ARG A O 1
ATOM 768 N N . LEU A 1 97 ? -14.603 1.968 24.741 1.00 95.81 97 LEU A N 1
ATOM 769 C CA . LEU A 1 97 ? -15.713 1.023 24.870 1.00 95.81 97 LEU A CA 1
ATOM 770 C C . LEU A 1 97 ? -15.219 -0.423 24.890 1.00 95.81 97 LEU A C 1
ATOM 772 O O . LEU A 1 97 ? -15.670 -1.196 25.726 1.00 95.81 97 LEU A O 1
ATOM 776 N N . VAL A 1 98 ? -14.251 -0.780 24.042 1.00 96.56 98 VAL A N 1
ATOM 777 C CA . VAL A 1 98 ? -13.622 -2.111 24.053 1.00 96.56 98 VAL A CA 1
ATOM 778 C C . VAL A 1 98 ? -13.010 -2.416 25.420 1.00 96.56 98 VAL A C 1
ATOM 780 O O . VAL A 1 98 ? -13.244 -3.495 25.957 1.00 96.56 98 VAL A O 1
ATOM 783 N N . ASN A 1 99 ? -12.290 -1.465 26.021 1.00 95.56 99 ASN A N 1
ATOM 784 C CA . ASN A 1 99 ? -11.709 -1.655 27.351 1.00 95.56 99 ASN A CA 1
ATOM 785 C C . ASN A 1 99 ? -12.783 -1.871 28.427 1.00 95.56 99 ASN A C 1
ATOM 787 O O . ASN A 1 99 ? -12.631 -2.757 29.265 1.00 95.56 99 ASN A O 1
ATOM 791 N N . ILE A 1 100 ? -13.873 -1.098 28.387 1.00 95.69 100 ILE A N 1
ATOM 792 C CA . ILE A 1 100 ? -14.992 -1.239 29.332 1.00 95.69 100 ILE A CA 1
ATOM 793 C C . ILE A 1 100 ? -15.680 -2.595 29.152 1.00 95.69 100 ILE A C 1
ATOM 795 O O . ILE A 1 100 ? -15.867 -3.316 30.128 1.00 95.69 100 ILE A O 1
ATOM 799 N N . CYS A 1 101 ? -16.013 -2.970 27.916 1.00 95.50 101 CYS A N 1
ATOM 800 C CA . CYS A 1 101 ? -16.639 -4.254 27.611 1.00 95.50 101 CYS A CA 1
ATOM 801 C C . CYS A 1 101 ? -15.769 -5.433 28.065 1.00 95.50 101 CYS A C 1
ATOM 803 O O . CYS A 1 101 ? -16.291 -6.391 28.629 1.00 95.50 101 CYS A O 1
ATOM 805 N N . ASN A 1 102 ? -14.451 -5.359 27.855 1.00 95.50 102 ASN A N 1
ATOM 806 C CA . ASN A 1 102 ? -13.519 -6.394 28.301 1.00 95.50 102 ASN A CA 1
ATOM 807 C C . ASN A 1 102 ? -13.474 -6.490 29.832 1.00 95.50 102 ASN A C 1
ATOM 809 O O . ASN A 1 102 ? -13.597 -7.587 30.369 1.00 95.50 102 ASN A O 1
ATOM 813 N N . ALA A 1 103 ? -13.390 -5.355 30.535 1.00 94.56 103 ALA A N 1
ATOM 814 C CA . ALA A 1 103 ? -13.418 -5.329 31.998 1.00 94.56 103 ALA A CA 1
ATOM 815 C C . ALA A 1 103 ? -14.723 -5.923 32.560 1.00 94.56 103 ALA A C 1
ATOM 817 O O . ALA A 1 103 ? -14.693 -6.762 33.457 1.00 94.56 103 ALA A O 1
ATOM 818 N N . GLN A 1 104 ? -15.870 -5.566 31.976 1.00 94.25 104 GLN A N 1
ATOM 819 C CA . GLN A 1 104 ? -17.169 -6.131 32.350 1.00 94.25 104 GLN A CA 1
ATOM 820 C C . GLN A 1 104 ? -17.259 -7.634 32.059 1.00 94.25 104 GLN A C 1
ATOM 822 O O . GLN A 1 104 ? -17.836 -8.388 32.843 1.00 94.25 104 GLN A O 1
ATOM 827 N N . ALA A 1 105 ? -16.698 -8.096 30.939 1.00 93.06 105 ALA A N 1
ATOM 828 C CA . ALA A 1 105 ? -16.650 -9.517 30.614 1.00 93.06 105 ALA A CA 1
ATOM 829 C C . ALA A 1 105 ? -15.819 -10.303 31.642 1.00 93.06 105 ALA A C 1
ATOM 831 O O . ALA A 1 105 ? -16.229 -11.393 32.055 1.00 93.06 105 ALA A O 1
ATOM 832 N N . ASP A 1 106 ? -14.702 -9.734 32.099 1.00 92.62 106 ASP A N 1
ATOM 833 C CA . ASP A 1 106 ? -13.871 -10.310 33.155 1.00 92.62 106 ASP A CA 1
ATOM 834 C C . ASP A 1 106 ? -14.600 -10.327 34.509 1.00 92.62 106 ASP A C 1
ATOM 836 O O . ASP A 1 106 ? -14.602 -11.358 35.182 1.00 92.62 106 ASP A O 1
ATOM 840 N N . GLU A 1 107 ? -15.306 -9.256 34.884 1.00 92.38 107 GLU A N 1
ATOM 841 C CA . GLU A 1 107 ? -16.156 -9.214 36.087 1.00 92.38 107 GLU A CA 1
ATOM 842 C C . GLU A 1 107 ? -17.270 -10.271 36.055 1.00 92.38 107 GLU A C 1
ATOM 844 O O . GLU A 1 107 ? -17.479 -11.014 37.014 1.00 92.38 107 GLU A O 1
ATOM 849 N N . ILE A 1 108 ? -17.976 -10.407 34.930 1.00 92.44 108 ILE A N 1
ATOM 850 C CA . ILE A 1 108 ? -19.002 -11.446 34.772 1.00 92.44 108 ILE A CA 1
ATOM 851 C C . ILE A 1 108 ? -18.375 -12.837 34.907 1.00 92.44 108 ILE A C 1
ATOM 853 O O . ILE A 1 108 ? -18.982 -13.737 35.496 1.00 92.44 108 ILE A O 1
ATOM 857 N N . ARG A 1 109 ? -17.168 -13.039 34.368 1.00 90.62 109 ARG A N 1
ATOM 858 C CA . ARG A 1 109 ? -16.449 -14.312 34.461 1.00 90.62 109 ARG A CA 1
ATOM 859 C C . ARG A 1 109 ? -16.075 -14.640 35.905 1.00 90.62 109 ARG A C 1
ATOM 861 O O . ARG A 1 109 ? -16.302 -15.775 36.326 1.00 90.62 109 ARG A O 1
ATOM 868 N N . THR A 1 110 ? -15.556 -13.677 36.667 1.00 91.50 110 THR A N 1
ATOM 869 C CA . THR A 1 110 ? -15.192 -13.876 38.080 1.00 91.50 110 THR A CA 1
ATOM 870 C C . THR A 1 110 ? -16.424 -14.147 38.941 1.00 91.50 110 THR A C 1
ATOM 872 O O . THR A 1 110 ? -16.436 -15.123 39.690 1.00 91.50 110 THR A O 1
ATOM 875 N N . LEU A 1 111 ? -17.502 -13.376 38.775 1.00 88.44 111 LEU A N 1
ATOM 876 C CA . LEU A 1 111 ? -18.757 -13.573 39.507 1.00 88.44 111 LEU A CA 1
ATOM 877 C C . LEU A 1 111 ? -19.403 -14.927 39.196 1.00 88.44 111 LEU A C 1
ATOM 879 O O . LEU A 1 111 ? -19.870 -15.615 40.103 1.00 88.44 111 LEU A O 1
ATOM 883 N N . LYS A 1 112 ? -19.402 -15.357 37.928 1.00 85.19 112 LYS A N 1
ATOM 884 C CA . LYS A 1 112 ? -19.875 -16.698 37.557 1.00 85.19 112 LYS A CA 1
ATOM 885 C C . LYS A 1 112 ? -19.037 -17.789 38.217 1.00 85.19 112 LYS A C 1
ATOM 887 O O . LYS A 1 112 ? -19.624 -18.722 38.749 1.00 85.19 112 LYS A O 1
ATOM 892 N N . MET A 1 113 ? -17.706 -17.660 38.242 1.00 78.38 113 MET A N 1
ATOM 893 C CA . MET A 1 113 ? -16.827 -18.605 38.947 1.00 78.38 113 MET A CA 1
ATOM 894 C C . MET A 1 113 ? -17.127 -18.669 40.451 1.00 78.38 113 MET A C 1
ATOM 896 O O . MET A 1 113 ? -17.171 -19.763 41.007 1.00 78.38 113 MET A O 1
ATOM 900 N N . GLN A 1 114 ? -17.390 -17.527 41.094 1.00 75.44 114 GLN A N 1
ATOM 901 C CA . GLN A 1 114 ? -17.741 -17.444 42.517 1.00 75.44 114 GLN A CA 1
ATOM 902 C C . GLN A 1 114 ? -19.127 -18.015 42.843 1.00 75.44 114 GLN A C 1
ATOM 904 O O . GLN A 1 114 ? -19.335 -18.482 43.958 1.00 75.44 114 GLN A O 1
ATOM 909 N N . ARG A 1 115 ? -20.075 -17.995 41.897 1.00 70.56 115 ARG A N 1
ATOM 910 C CA . ARG A 1 115 ? -21.436 -18.532 42.084 1.00 70.56 115 ARG A CA 1
ATOM 911 C C . ARG A 1 115 ? -21.519 -20.051 41.893 1.00 70.56 115 ARG A C 1
ATOM 913 O O . ARG A 1 115 ? -22.451 -20.676 42.393 1.00 70.56 115 ARG A O 1
ATOM 920 N N . SER A 1 116 ? -20.541 -20.650 41.215 1.00 59.97 116 SER A N 1
ATOM 921 C CA . SER A 1 116 ? -20.470 -22.090 40.925 1.00 59.97 116 SER A CA 1
ATOM 922 C C . SER A 1 116 ? -20.449 -23.049 42.133 1.00 59.97 116 SER A C 1
ATOM 924 O O . SER A 1 116 ? -20.941 -24.160 41.957 1.00 59.97 116 SER A O 1
ATOM 926 N N . PRO A 1 117 ? -19.954 -22.712 43.345 1.00 53.62 117 PRO A N 1
ATOM 927 C CA . PRO A 1 117 ? -20.020 -23.624 44.486 1.00 53.62 117 PRO A CA 1
ATOM 928 C C . PRO A 1 117 ? -21.318 -23.501 45.308 1.00 53.62 117 PRO A C 1
ATOM 930 O O . PRO A 1 117 ? -21.516 -24.289 46.223 1.00 53.62 117 PRO A O 1
ATOM 933 N N . ILE A 1 118 ? -22.212 -22.546 45.007 1.00 52.53 118 ILE A N 1
ATOM 934 C CA . ILE A 1 118 ? -23.390 -22.248 45.852 1.00 52.53 118 ILE A CA 1
ATOM 935 C C . ILE A 1 118 ? -24.654 -23.023 45.417 1.00 52.53 118 ILE A C 1
ATOM 937 O O . ILE A 1 118 ? -25.640 -23.052 46.144 1.00 52.53 118 ILE A O 1
ATOM 941 N N . VAL A 1 119 ? -24.636 -23.749 44.291 1.00 50.88 119 VAL A N 1
ATOM 942 C CA . VAL A 1 119 ? -25.802 -24.536 43.814 1.00 50.88 119 VAL A CA 1
ATOM 943 C C . VAL A 1 119 ? -25.755 -26.013 44.254 1.00 50.88 119 VAL A C 1
ATOM 945 O O . VAL A 1 119 ? -26.289 -26.885 43.580 1.00 50.88 119 VAL A O 1
ATOM 948 N N . LEU A 1 120 ? -25.125 -26.337 45.389 1.00 50.22 120 LEU A N 1
ATOM 949 C CA . LEU A 1 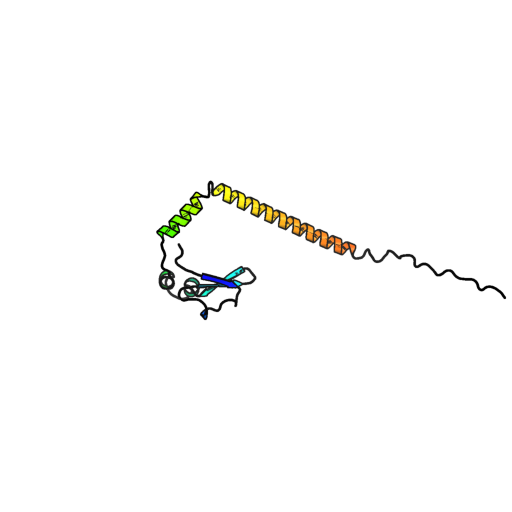120 ? -25.092 -27.716 45.917 1.00 50.22 120 LEU A CA 1
ATOM 950 C C . LEU A 1 120 ? -25.461 -27.835 47.403 1.00 50.22 120 LEU A C 1
ATOM 952 O O . LEU A 1 120 ? -25.097 -28.814 48.046 1.00 50.22 120 LEU A O 1
ATOM 956 N N . SER A 1 121 ? -26.234 -26.874 47.925 1.00 45.75 121 SER A N 1
ATOM 957 C CA . SER A 1 121 ? -26.703 -26.901 49.320 1.00 45.75 121 SER A CA 1
ATOM 958 C C . SER A 1 121 ? -28.150 -26.440 49.516 1.00 45.75 121 SER A C 1
ATOM 960 O O . SER A 1 121 ? -28.510 -26.033 50.615 1.00 45.75 121 SER A O 1
ATOM 962 N N . GLU A 1 122 ? -29.004 -26.514 48.494 1.00 46.09 122 GLU A N 1
ATOM 963 C CA . GLU A 1 122 ? -30.444 -26.630 48.748 1.00 46.09 122 GLU A CA 1
ATOM 964 C C . GLU A 1 122 ? -30.797 -28.111 48.673 1.00 46.09 122 GLU A C 1
ATOM 966 O O . GLU A 1 122 ? -31.206 -28.642 47.639 1.00 46.09 122 GLU A O 1
ATOM 971 N N . GLU A 1 123 ? -30.573 -28.795 49.798 1.00 47.00 123 GLU A N 1
ATOM 972 C CA . GLU A 1 123 ? -31.266 -30.038 50.101 1.00 47.00 123 GLU A CA 1
ATOM 973 C C . GLU A 1 123 ? -32.765 -29.768 49.955 1.00 47.00 123 GLU A C 1
ATOM 975 O O . GLU A 1 123 ? -33.416 -29.208 50.834 1.00 47.00 123 GLU A O 1
ATOM 980 N N . THR A 1 124 ? -33.327 -30.142 48.811 1.00 50.03 124 THR A N 1
ATOM 981 C CA . THR A 1 124 ? -34.768 -30.312 48.689 1.00 50.03 124 THR A CA 1
ATOM 982 C C . THR A 1 124 ? -35.119 -31.444 49.653 1.00 50.03 124 THR A C 1
ATOM 984 O O . THR A 1 124 ? -34.619 -32.558 49.460 1.00 50.03 124 THR A O 1
ATOM 987 N N . PRO A 1 125 ? -35.919 -31.212 50.712 1.00 49.81 125 PRO A N 1
ATOM 988 C CA . PRO A 1 125 ? -36.251 -32.272 51.647 1.00 49.81 125 PRO A CA 1
ATOM 989 C C . PRO A 1 125 ? -36.980 -33.374 50.878 1.00 49.81 125 PRO A C 1
ATOM 991 O O . PRO A 1 125 ? -38.088 -33.195 50.370 1.00 49.81 125 PRO A O 1
ATOM 994 N N . LYS A 1 126 ? -36.310 -34.519 50.744 1.00 54.75 126 LYS A N 1
ATOM 995 C CA . LYS A 1 126 ? -36.836 -35.709 50.083 1.00 54.75 126 LYS A CA 1
ATOM 996 C C . LYS A 1 126 ? -38.046 -36.175 50.890 1.00 54.75 126 LYS A C 1
ATOM 998 O O . LYS A 1 126 ? -37.889 -36.631 52.019 1.00 54.75 126 LYS A O 1
ATOM 1003 N N . ALA A 1 127 ? -39.246 -36.020 50.330 1.00 49.72 127 ALA A N 1
ATOM 1004 C CA . ALA A 1 127 ? -40.487 -36.447 50.963 1.00 49.72 127 ALA A CA 1
ATOM 1005 C C . ALA A 1 127 ? -40.392 -37.930 51.359 1.00 49.72 127 ALA A C 1
ATOM 1007 O O . ALA A 1 127 ? -40.287 -38.815 50.507 1.00 49.72 127 ALA A O 1
ATOM 1008 N N . THR A 1 128 ? -40.393 -38.199 52.661 1.00 61.50 128 THR A N 1
ATOM 1009 C CA . THR A 1 128 ? -40.391 -39.554 53.210 1.00 61.50 128 THR A CA 1
ATOM 1010 C C . THR A 1 128 ? -41.724 -40.224 52.863 1.00 61.50 128 THR A C 1
ATOM 1012 O O . THR A 1 128 ? -42.779 -39.626 53.101 1.00 61.50 128 THR A O 1
ATOM 1015 N N . PRO A 1 129 ? -41.738 -41.450 52.310 1.00 56.03 129 PRO A N 1
ATOM 1016 C CA . PRO A 1 129 ? -42.988 -42.131 52.010 1.00 56.03 129 PRO A CA 1
ATOM 1017 C C . PRO A 1 129 ? -43.767 -42.407 53.303 1.00 56.03 129 PRO A C 1
ATOM 1019 O O . PRO A 1 129 ? -43.221 -42.875 54.304 1.00 56.03 129 PRO A O 1
ATOM 10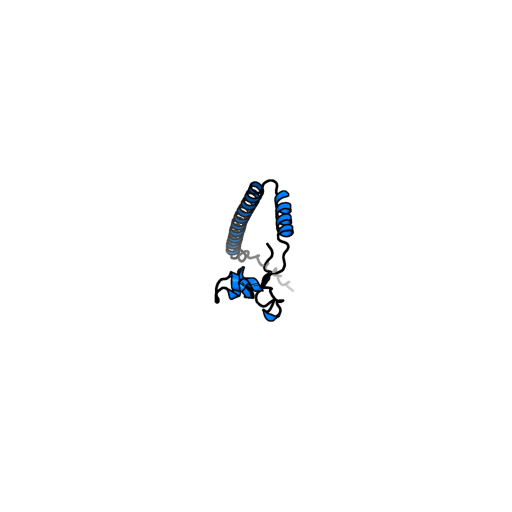22 N N . ARG A 1 130 ? -45.066 -42.097 53.271 1.00 49.62 130 ARG A N 1
ATOM 1023 C CA . ARG A 1 130 ? -46.017 -42.290 54.371 1.00 49.62 130 ARG A CA 1
ATOM 1024 C C . ARG A 1 130 ? -46.073 -43.773 54.751 1.00 49.62 130 ARG A C 1
ATOM 1026 O O . ARG A 1 130 ? -46.492 -44.603 53.950 1.00 49.62 130 ARG A O 1
ATOM 1033 N N . ARG A 1 131 ? -45.663 -44.103 55.980 1.00 55.41 131 ARG A N 1
ATOM 1034 C CA . ARG A 1 131 ? -45.781 -45.455 56.548 1.00 55.41 131 ARG A CA 1
ATOM 1035 C C . ARG A 1 131 ? -47.267 -45.811 56.652 1.00 55.41 131 ARG A C 1
ATOM 1037 O O . ARG A 1 131 ? -48.009 -45.137 57.363 1.00 55.41 131 ARG A O 1
ATOM 1044 N N . VAL A 1 132 ? -47.700 -46.841 55.932 1.00 58.59 132 VAL A N 1
ATOM 1045 C CA . VAL A 1 132 ? -49.043 -47.414 56.080 1.00 58.59 132 VAL A CA 1
ATOM 1046 C C . VAL A 1 132 ? -48.950 -48.484 57.166 1.00 58.59 132 VAL A C 1
ATOM 1048 O O . VAL A 1 132 ? -48.170 -49.426 57.032 1.00 58.59 132 VAL A O 1
ATOM 1051 N N . SER A 1 133 ? -49.677 -48.309 58.270 1.00 56.94 133 SER A N 1
ATOM 1052 C CA . SER A 1 133 ? -49.803 -49.342 59.304 1.00 56.94 133 SER A CA 1
ATOM 1053 C C . SER A 1 133 ? -50.554 -50.553 58.735 1.00 56.94 133 SER A C 1
ATOM 1055 O O . SER A 1 133 ? -51.528 -50.348 58.005 1.00 56.94 133 SER A O 1
ATOM 1057 N N . PRO A 1 134 ? -50.151 -51.797 59.046 1.00 53.94 134 PRO A N 1
ATOM 1058 C CA . PRO A 1 134 ? -50.892 -52.971 58.605 1.00 53.94 134 PRO A CA 1
ATOM 1059 C C . PRO A 1 134 ? -52.253 -53.013 59.309 1.00 53.94 134 PRO A C 1
ATOM 1061 O O . PRO A 1 134 ? -52.336 -52.847 60.526 1.00 53.94 134 PRO A O 1
ATOM 1064 N N . ALA A 1 135 ? -53.318 -53.200 58.529 1.00 48.06 135 ALA A N 1
ATOM 1065 C CA . ALA A 1 135 ? -54.649 -53.464 59.054 1.00 48.06 135 ALA A CA 1
ATOM 1066 C C . ALA A 1 135 ? -54.665 -54.861 59.689 1.00 48.06 135 ALA A C 1
ATOM 1068 O O . ALA A 1 135 ? -54.306 -55.841 59.039 1.00 48.06 135 ALA A O 1
ATOM 1069 N N . SER A 1 136 ? -55.055 -54.925 60.959 1.00 48.97 136 SER A N 1
ATOM 1070 C CA . SER A 1 136 ? -55.291 -56.164 61.692 1.00 48.97 136 SER A CA 1
ATOM 1071 C C . SER A 1 136 ? -56.478 -56.923 61.097 1.00 48.97 136 SER A C 1
ATOM 1073 O O . SER A 1 136 ? -57.574 -56.362 61.069 1.00 48.97 136 SER A O 1
ATOM 1075 N N . ILE A 1 137 ? -56.269 -58.181 60.697 1.00 43.44 137 ILE A N 1
ATOM 1076 C CA . ILE A 1 137 ? -57.255 -59.278 60.738 1.00 43.44 137 ILE A CA 1
ATOM 1077 C C . ILE A 1 137 ? -56.498 -60.547 61.122 1.00 43.44 137 ILE A C 1
ATOM 1079 O O . ILE A 1 137 ? -55.457 -60.810 60.478 1.00 43.44 137 ILE A O 1
#

Organism: NCBI:txid629261